Protein AF-T0I070-F1 (afdb_monomer_lite)

pLDDT: mean 85.3, std 14.78, range [35.22, 97.81]

Radius of gyration: 17.21 Å; chains: 1; bounding box: 50×35×43 Å

Sequence (108 aa):
MMSPALEILPPLADEPVPPFALPVLLDDDGRAWLPHGFRADMFTLTQVCEGIAIGWAPVPELGKVLLHFIGGNPFAPTDEALAAALSKRGLRRMIADLQSIERQWEGD

Structure (mmCIF, N/CA/C/O backbone):
data_AF-T0I070-F1
#
_entry.id   AF-T0I070-F1
#
loop_
_atom_site.group_PDB
_atom_site.id
_atom_site.type_symbol
_atom_site.label_atom_id
_atom_site.label_alt_id
_atom_site.label_comp_id
_atom_site.label_asym_id
_atom_site.label_entity_id
_atom_site.label_seq_id
_atom_site.pdbx_PDB_ins_code
_atom_site.Cartn_x
_atom_site.Cartn_y
_atom_site.Cartn_z
_atom_site.occupancy
_atom_site.B_iso_or_equiv
_atom_site.auth_seq_id
_atom_site.auth_comp_id
_atom_site.auth_asym_id
_atom_site.auth_atom_id
_atom_site.pdbx_PDB_model_num
ATOM 1 N N . MET A 1 1 ? -30.211 -9.916 24.151 1.00 41.16 1 MET A N 1
ATOM 2 C CA . MET A 1 1 ? -29.751 -10.611 22.930 1.00 41.16 1 MET A CA 1
ATOM 3 C C . MET A 1 1 ? -28.235 -10.685 22.989 1.00 41.16 1 MET A C 1
ATOM 5 O O . MET A 1 1 ? -27.609 -9.636 23.023 1.00 41.16 1 MET A O 1
ATOM 9 N N . MET A 1 2 ? -27.659 -11.883 23.117 1.00 35.22 2 MET A N 1
ATOM 10 C CA . MET A 1 2 ? -26.208 -12.083 23.038 1.00 35.22 2 MET A CA 1
ATOM 11 C C . MET A 1 2 ? -25.813 -12.038 21.561 1.00 35.22 2 MET A C 1
ATOM 13 O O . MET A 1 2 ? -26.321 -12.841 20.782 1.00 35.22 2 MET A O 1
ATOM 17 N N . SER A 1 3 ? -24.958 -11.091 21.167 1.00 43.00 3 SER A N 1
ATOM 18 C CA . SER A 1 3 ? -24.326 -11.135 19.846 1.00 43.00 3 SER A CA 1
ATOM 19 C C . SER A 1 3 ? -23.535 -12.439 19.728 1.00 43.00 3 SER A C 1
ATOM 21 O O . SER A 1 3 ? -22.837 -12.784 20.687 1.00 43.00 3 SER A O 1
ATOM 23 N N . PRO A 1 4 ? -23.624 -13.169 18.602 1.00 45.34 4 PRO A N 1
ATOM 24 C CA . PRO A 1 4 ? -22.766 -14.321 18.383 1.00 45.34 4 PRO A CA 1
ATOM 25 C C . PRO A 1 4 ? -21.323 -13.835 18.504 1.00 45.34 4 PRO A C 1
ATOM 27 O O . PRO A 1 4 ? -20.941 -12.847 17.871 1.00 45.34 4 PRO A O 1
ATOM 30 N N . ALA A 1 5 ? -20.557 -14.471 19.390 1.00 50.69 5 ALA A N 1
ATOM 31 C CA . ALA A 1 5 ? -19.131 -14.231 19.483 1.00 50.69 5 ALA A CA 1
ATOM 32 C C . ALA A 1 5 ? -18.566 -14.477 18.082 1.00 50.69 5 ALA A C 1
ATOM 34 O O . ALA A 1 5 ? -18.627 -15.600 17.589 1.00 50.69 5 ALA A O 1
ATOM 35 N N . LEU A 1 6 ? -18.117 -13.404 17.420 1.00 55.44 6 LEU A N 1
ATOM 36 C CA . LEU A 1 6 ? -17.342 -13.491 16.190 1.00 55.44 6 LEU A CA 1
ATOM 37 C C . LEU A 1 6 ? -16.239 -14.502 16.467 1.00 55.44 6 LEU A C 1
ATOM 39 O O . LEU A 1 6 ? -15.394 -14.253 17.324 1.00 55.44 6 LEU A O 1
ATOM 43 N N . GLU A 1 7 ? -16.313 -15.655 15.814 1.00 45.56 7 GLU A N 1
ATOM 44 C CA . GLU A 1 7 ? -15.319 -16.707 15.925 1.00 45.56 7 GLU A CA 1
ATOM 45 C C . GLU A 1 7 ? -13.992 -16.088 15.475 1.00 45.56 7 GLU A C 1
ATOM 47 O O . GLU A 1 7 ? -13.782 -15.786 14.298 1.00 45.56 7 GLU A O 1
ATOM 52 N N . ILE A 1 8 ? -13.153 -15.727 16.449 1.00 58.12 8 ILE A N 1
ATOM 53 C CA . ILE A 1 8 ? -11.897 -15.038 16.182 1.00 58.12 8 ILE A CA 1
ATOM 54 C C . ILE A 1 8 ? -10.984 -16.096 15.588 1.00 58.12 8 ILE A C 1
ATOM 56 O O . ILE A 1 8 ? -10.425 -16.912 16.320 1.00 58.12 8 ILE A O 1
ATOM 60 N N . LEU A 1 9 ? -10.855 -16.084 14.260 1.00 49.59 9 LEU A N 1
ATOM 61 C CA . LEU A 1 9 ? -9.880 -16.915 13.571 1.00 49.59 9 LEU A CA 1
ATOM 62 C C . LEU A 1 9 ? -8.507 -16.733 14.241 1.00 49.59 9 LEU A C 1
ATOM 64 O O . LEU A 1 9 ? -8.141 -15.598 14.599 1.00 49.59 9 LEU A O 1
ATOM 68 N N . PRO A 1 10 ? -7.757 -17.833 14.437 1.00 51.56 10 PRO A N 1
ATOM 69 C CA . PRO A 1 10 ? -6.444 -17.770 15.052 1.00 51.56 10 PRO A CA 1
ATOM 70 C C . PRO A 1 10 ? -5.558 -16.778 14.288 1.00 51.56 10 PRO A C 1
ATOM 72 O O . PRO A 1 10 ? -5.764 -16.540 13.092 1.00 51.56 10 PRO A O 1
ATOM 75 N N . PRO A 1 11 ? -4.598 -16.129 14.965 1.00 54.44 11 PRO A N 1
ATOM 76 C CA . PRO A 1 11 ? -3.669 -15.255 14.279 1.00 54.44 11 PRO A CA 1
ATOM 77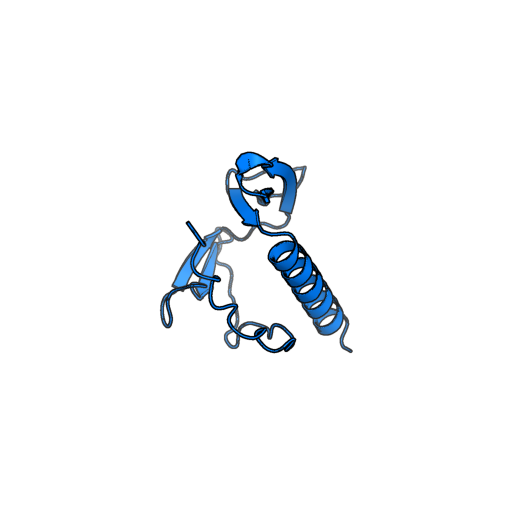 C C . PRO A 1 11 ? -2.948 -16.023 13.173 1.00 54.44 11 PRO A C 1
ATOM 79 O O . PRO A 1 11 ? -2.354 -17.065 13.432 1.00 54.44 11 PRO A O 1
ATOM 82 N N . LEU A 1 12 ? -3.027 -15.494 11.945 1.00 59.97 12 LEU A N 1
ATOM 83 C CA . LEU A 1 12 ? -2.090 -15.850 10.885 1.00 59.97 12 LEU A CA 1
ATOM 84 C C . LEU A 1 12 ? -0.687 -15.716 11.477 1.00 59.97 12 LEU A C 1
ATOM 86 O O . LEU A 1 12 ? -0.416 -14.720 12.158 1.00 59.97 12 LEU A O 1
ATOM 90 N N . ALA A 1 13 ? 0.147 -16.734 11.270 1.00 60.28 13 ALA A N 1
ATOM 91 C CA . ALA A 1 13 ? 1.505 -16.751 11.784 1.00 60.28 13 ALA A CA 1
ATOM 92 C C . ALA A 1 13 ? 2.217 -15.431 11.439 1.00 60.28 13 ALA A C 1
ATOM 94 O O . ALA A 1 13 ? 1.961 -14.803 10.402 1.00 60.28 13 ALA A O 1
ATOM 95 N N . ASP A 1 14 ? 3.066 -14.968 12.353 1.00 65.25 14 ASP A N 1
ATOM 96 C CA . ASP A 1 14 ? 3.858 -13.748 12.177 1.00 65.25 14 ASP A CA 1
ATOM 97 C C . ASP A 1 14 ? 5.090 -14.052 11.317 1.00 65.25 14 ASP A C 1
ATOM 99 O O . ASP A 1 14 ? 6.236 -13.862 11.710 1.00 65.25 14 ASP A O 1
ATOM 103 N N . GLU A 1 15 ? 4.831 -14.645 10.155 1.00 76.31 15 GLU A N 1
ATOM 104 C CA . GLU A 1 15 ? 5.849 -14.948 9.165 1.00 76.31 15 GLU A CA 1
ATOM 105 C C . GLU A 1 15 ? 6.233 -13.659 8.425 1.00 76.31 15 GLU A C 1
ATOM 107 O O . GLU A 1 15 ? 5.346 -12.847 8.123 1.00 76.31 15 GLU A O 1
ATOM 112 N N . PRO A 1 16 ? 7.533 -13.457 8.133 1.00 79.19 16 PRO A N 1
ATOM 113 C CA . PRO A 1 16 ? 7.992 -12.358 7.296 1.00 79.19 16 PRO A CA 1
ATOM 114 C C . PRO A 1 16 ? 7.220 -12.306 5.981 1.00 79.19 16 PRO A C 1
ATOM 116 O O . PRO A 1 16 ? 6.964 -13.342 5.367 1.00 79.19 16 PRO A O 1
ATOM 119 N N . VAL A 1 17 ? 6.886 -11.101 5.521 1.00 83.75 17 VAL A N 1
ATOM 120 C CA . VAL A 1 17 ? 6.339 -10.915 4.173 1.00 83.75 17 VAL A CA 1
ATOM 121 C C . VAL A 1 17 ? 7.476 -11.128 3.167 1.00 83.75 17 VAL A C 1
ATOM 123 O O . VAL A 1 17 ? 8.411 -10.321 3.172 1.00 83.75 17 VAL A O 1
ATOM 126 N N . PRO A 1 18 ? 7.439 -12.183 2.327 1.00 87.06 18 PRO A N 1
ATOM 127 C CA . PRO A 1 18 ? 8.495 -12.427 1.354 1.00 87.06 18 PRO A CA 1
ATOM 128 C C . PRO A 1 18 ? 8.393 -11.439 0.179 1.00 87.06 18 PRO A C 1
ATOM 130 O O . PRO A 1 18 ? 7.291 -10.985 -0.152 1.00 87.06 18 PRO A O 1
ATOM 133 N N . PRO A 1 19 ? 9.507 -11.142 -0.515 1.00 89.88 19 PRO A N 1
ATOM 134 C CA . PRO A 1 19 ? 9.469 -10.461 -1.802 1.00 89.88 19 PRO A CA 1
ATOM 135 C C . PRO A 1 19 ? 8.621 -11.237 -2.818 1.00 89.88 19 PRO A C 1
ATOM 137 O O . PRO A 1 19 ? 8.433 -12.452 -2.701 1.00 89.88 19 PRO A O 1
ATOM 140 N N . PHE A 1 20 ? 8.146 -10.559 -3.866 1.00 89.25 20 PHE A N 1
ATOM 141 C CA . PHE A 1 20 ? 7.536 -11.267 -4.990 1.00 89.25 20 PHE A CA 1
ATOM 142 C C . PHE A 1 20 ? 8.544 -12.245 -5.605 1.00 89.25 20 PHE A C 1
ATOM 144 O O . PHE A 1 20 ? 9.695 -11.896 -5.854 1.00 89.25 20 PHE A O 1
ATOM 151 N N . ALA A 1 21 ? 8.096 -13.472 -5.877 1.00 88.12 21 ALA A N 1
ATOM 152 C CA . ALA A 1 21 ? 8.952 -14.518 -6.441 1.00 88.12 21 ALA A CA 1
ATOM 153 C C . ALA A 1 21 ? 9.393 -14.234 -7.889 1.00 88.12 21 ALA A C 1
ATOM 155 O O . ALA A 1 21 ? 10.322 -14.862 -8.393 1.00 88.12 21 ALA A O 1
ATOM 156 N N . LEU A 1 22 ? 8.705 -13.315 -8.569 1.00 88.12 22 LEU A N 1
ATOM 157 C CA . LEU A 1 22 ? 8.982 -12.918 -9.942 1.00 88.12 22 LEU A CA 1
ATOM 158 C C . LEU A 1 22 ? 9.588 -11.511 -9.964 1.00 88.12 22 LEU A C 1
ATOM 160 O O . LEU A 1 22 ? 9.136 -10.651 -9.202 1.00 88.12 22 LEU A O 1
ATOM 164 N N . PRO A 1 23 ? 10.564 -11.248 -10.851 1.00 88.88 23 PRO A N 1
ATOM 165 C CA . PRO A 1 23 ? 11.092 -9.905 -11.029 1.00 88.88 23 PRO A CA 1
ATOM 166 C C . PRO A 1 23 ? 9.993 -8.966 -11.537 1.00 88.88 23 PRO A C 1
ATOM 168 O O . PRO A 1 23 ? 9.240 -9.304 -12.451 1.00 88.88 23 PRO A O 1
ATOM 171 N N . VAL A 1 24 ? 9.932 -7.770 -10.955 1.00 91.94 24 VAL A N 1
ATOM 172 C CA . VAL A 1 24 ? 9.051 -6.687 -11.397 1.00 91.94 24 VAL A CA 1
ATOM 173 C C . VAL A 1 24 ? 9.845 -5.787 -12.339 1.00 91.94 24 VAL A C 1
ATOM 175 O O . VAL A 1 24 ? 10.896 -5.272 -11.962 1.00 91.94 24 VAL A O 1
ATOM 178 N N . LEU A 1 25 ? 9.353 -5.612 -13.566 1.00 93.81 25 LEU A N 1
ATOM 179 C CA . LEU A 1 25 ? 9.951 -4.738 -14.575 1.00 93.81 25 LEU A CA 1
ATOM 180 C C . LEU A 1 25 ? 9.031 -3.545 -14.821 1.00 93.81 25 LEU A C 1
ATOM 182 O O . LEU A 1 25 ? 7.820 -3.727 -14.963 1.00 93.81 25 LEU A O 1
ATOM 186 N N . LEU A 1 26 ? 9.620 -2.351 -14.869 1.00 95.81 26 LEU A N 1
ATOM 187 C CA . LEU A 1 26 ? 8.925 -1.125 -15.243 1.00 95.81 26 LEU A CA 1
ATOM 188 C C . LEU A 1 26 ? 9.014 -0.942 -16.762 1.00 95.81 26 LEU A C 1
ATOM 190 O O . LEU A 1 26 ? 10.062 -1.215 -17.352 1.00 95.81 26 LEU A O 1
ATOM 194 N N . ASP A 1 27 ? 7.926 -0.493 -17.379 1.00 95.06 27 ASP A N 1
ATOM 195 C CA . ASP A 1 27 ? 7.927 -0.009 -18.759 1.00 95.06 27 ASP A CA 1
ATOM 196 C C . ASP A 1 27 ? 8.384 1.459 -18.853 1.00 95.06 27 ASP A C 1
ATOM 198 O O . ASP A 1 27 ? 8.707 2.102 -17.849 1.00 95.06 27 ASP A O 1
ATOM 202 N N . ASP A 1 28 ? 8.410 1.990 -20.077 1.00 94.31 28 ASP A N 1
ATOM 203 C CA . ASP A 1 28 ? 8.834 3.367 -20.358 1.00 94.31 28 ASP A CA 1
ATOM 204 C C . ASP A 1 28 ? 7.892 4.427 -19.743 1.00 94.31 28 ASP A C 1
ATOM 206 O O . ASP A 1 28 ? 8.305 5.570 -19.545 1.00 94.31 28 ASP A O 1
ATOM 210 N N . ASP A 1 29 ? 6.654 4.050 -19.396 1.00 89.06 29 ASP A N 1
ATOM 211 C CA . ASP A 1 29 ? 5.666 4.903 -18.722 1.00 89.06 29 ASP A CA 1
ATOM 212 C C . ASP A 1 29 ? 5.730 4.767 -17.181 1.00 89.06 29 ASP A C 1
ATOM 214 O O . ASP A 1 29 ? 4.943 5.380 -16.449 1.00 89.06 29 ASP A O 1
ATOM 218 N N . GLY A 1 30 ? 6.656 3.958 -16.653 1.00 90.31 30 GLY A N 1
ATOM 219 C CA . GLY A 1 30 ? 6.803 3.706 -15.221 1.00 90.31 30 GLY A CA 1
ATOM 220 C C . GLY A 1 30 ? 5.711 2.806 -14.634 1.00 90.31 30 GLY A C 1
ATOM 221 O O . GLY A 1 30 ? 5.409 2.896 -13.442 1.00 90.31 30 GLY A O 1
ATOM 222 N N . ARG A 1 31 ? 5.090 1.945 -15.441 1.00 94.38 31 ARG A N 1
ATOM 223 C CA . ARG A 1 31 ? 4.095 0.959 -14.996 1.00 94.38 31 ARG A CA 1
ATOM 224 C C . ARG A 1 31 ? 4.706 -0.428 -14.898 1.00 94.38 31 ARG A C 1
ATOM 226 O O . ARG A 1 31 ? 5.668 -0.746 -15.587 1.00 94.38 31 ARG A O 1
ATOM 233 N N . ALA A 1 32 ? 4.118 -1.278 -14.063 1.00 96.12 32 ALA A N 1
ATOM 234 C CA . ALA A 1 32 ? 4.529 -2.670 -13.929 1.00 96.12 32 ALA A CA 1
ATOM 235 C C . ALA A 1 32 ? 3.328 -3.607 -13.757 1.00 96.12 32 ALA A C 1
ATOM 237 O O . ALA A 1 32 ? 2.300 -3.229 -13.190 1.00 96.12 32 ALA A O 1
ATOM 238 N N . TRP A 1 33 ? 3.471 -4.853 -14.213 1.00 96.12 33 TRP A N 1
ATOM 239 C CA . TRP A 1 33 ? 2.525 -5.925 -13.902 1.00 96.12 33 TRP A CA 1
ATOM 240 C C . TRP A 1 33 ? 2.808 -6.479 -12.504 1.00 96.12 33 TRP A C 1
ATOM 242 O O . TRP A 1 33 ? 3.834 -7.120 -12.282 1.00 96.12 33 TRP A O 1
ATOM 252 N N . LEU A 1 34 ? 1.890 -6.248 -11.566 1.00 94.62 34 LEU A N 1
ATOM 253 C CA . LEU A 1 34 ? 2.007 -6.677 -10.170 1.00 94.62 34 LEU A CA 1
ATOM 254 C C . LEU A 1 34 ? 0.984 -7.776 -9.838 1.00 94.62 34 LEU A C 1
ATOM 256 O O . LEU A 1 34 ? -0.151 -7.689 -10.314 1.00 94.62 34 LEU A O 1
ATOM 260 N N . PRO A 1 35 ? 1.332 -8.792 -9.021 1.00 92.81 35 PRO A N 1
ATOM 261 C CA . PRO A 1 35 ? 0.371 -9.794 -8.561 1.00 92.81 35 PRO A CA 1
ATOM 262 C C . PRO A 1 35 ? -0.811 -9.165 -7.809 1.00 92.81 35 PRO A C 1
ATOM 264 O O . PRO A 1 35 ? -0.636 -8.303 -6.947 1.00 92.81 35 PRO A O 1
ATOM 267 N N . HIS A 1 36 ? -2.029 -9.625 -8.090 1.00 90.88 36 HIS A N 1
ATOM 268 C CA . HIS A 1 36 ? -3.237 -9.119 -7.449 1.00 90.88 36 HIS A CA 1
ATOM 269 C C . HIS A 1 36 ? -3.388 -9.686 -6.027 1.00 90.88 36 HIS A C 1
ATOM 271 O O . HIS A 1 36 ? -3.644 -10.875 -5.841 1.00 90.88 36 HIS A O 1
ATOM 277 N N . GLY A 1 37 ? -3.351 -8.821 -5.008 1.00 84.94 37 GLY A N 1
ATOM 278 C CA . GLY A 1 37 ? -3.323 -9.225 -3.589 1.00 84.94 37 GLY A CA 1
ATOM 279 C C . GLY A 1 37 ? -4.51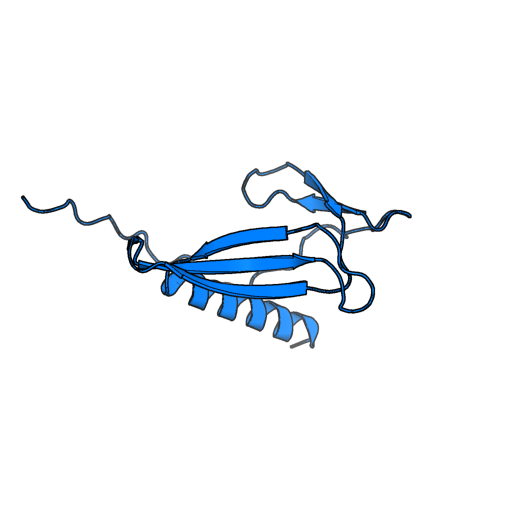4 -10.054 -3.072 1.00 84.94 37 GLY A C 1
ATOM 280 O O . GLY A 1 37 ? -4.410 -10.669 -2.017 1.00 84.94 37 GLY A O 1
ATOM 281 N N . PHE A 1 38 ? -5.638 -10.106 -3.799 1.00 85.50 38 PHE A N 1
ATOM 282 C CA . PHE A 1 38 ? -6.821 -10.913 -3.429 1.00 85.50 38 PHE A CA 1
ATOM 283 C C . PHE A 1 38 ? -7.210 -12.004 -4.432 1.00 85.50 38 PHE A C 1
ATOM 285 O O . PHE A 1 38 ? -8.161 -12.743 -4.188 1.00 85.50 38 PHE A O 1
ATOM 292 N N . ARG A 1 39 ? -6.559 -12.070 -5.595 1.00 88.56 39 ARG A N 1
ATOM 293 C CA . ARG A 1 39 ? -6.956 -12.981 -6.674 1.00 88.56 39 ARG A CA 1
ATOM 294 C C . ARG A 1 39 ? -5.708 -13.685 -7.163 1.00 88.56 39 ARG A C 1
ATOM 296 O O . ARG A 1 39 ? -4.889 -13.072 -7.840 1.00 88.56 39 ARG A O 1
ATOM 303 N N . ALA A 1 40 ? -5.579 -14.950 -6.776 1.00 88.75 40 ALA A N 1
ATOM 304 C CA . ALA A 1 40 ? -4.491 -15.796 -7.236 1.00 88.75 40 ALA A CA 1
ATOM 305 C C . ALA A 1 40 ? -4.437 -15.800 -8.771 1.00 88.75 40 ALA A C 1
ATOM 307 O O . ALA A 1 40 ? -5.471 -15.687 -9.434 1.00 88.75 40 ALA A O 1
ATOM 308 N N . ASP A 1 41 ? -3.221 -15.883 -9.306 1.00 88.88 41 ASP A N 1
ATOM 309 C CA . ASP A 1 41 ? -2.924 -15.951 -10.742 1.00 88.88 41 ASP A CA 1
ATOM 310 C C . ASP A 1 41 ? -3.366 -14.732 -11.574 1.00 88.88 41 ASP A C 1
ATOM 312 O O . ASP A 1 41 ? -3.275 -14.745 -12.801 1.00 88.88 41 ASP A O 1
ATOM 316 N N . MET A 1 42 ? -3.812 -13.651 -10.928 1.00 94.00 42 MET A N 1
ATOM 317 C CA . MET A 1 42 ? -4.122 -12.391 -11.595 1.00 94.00 42 MET A CA 1
ATOM 318 C C . MET A 1 42 ? -3.016 -11.364 -11.383 1.00 94.00 42 MET A C 1
ATOM 320 O O . MET A 1 42 ? -2.426 -11.279 -10.308 1.00 94.00 42 MET A O 1
ATOM 324 N N . PHE A 1 43 ? -2.803 -10.535 -12.403 1.00 94.44 43 PHE A N 1
ATOM 325 C CA . PHE A 1 43 ? -1.906 -9.386 -12.356 1.00 94.44 43 PHE A CA 1
ATOM 326 C C . PHE A 1 43 ? -2.663 -8.111 -12.720 1.00 94.44 43 PHE A C 1
ATOM 328 O O . PHE A 1 43 ? -3.627 -8.144 -13.490 1.00 94.44 43 PHE A O 1
ATOM 335 N N . THR A 1 44 ? -2.211 -6.984 -12.186 1.00 94.75 44 THR A N 1
ATOM 336 C CA . THR A 1 44 ? -2.686 -5.647 -12.550 1.00 94.75 44 THR A CA 1
ATOM 337 C C . THR A 1 44 ? -1.537 -4.845 -13.130 1.00 94.75 44 THR A C 1
ATOM 339 O O . THR A 1 44 ? -0.441 -4.858 -12.573 1.00 94.75 44 THR A O 1
ATOM 342 N N . LEU A 1 45 ? -1.784 -4.144 -14.237 1.00 95.06 45 LEU A N 1
ATOM 343 C CA . LEU A 1 45 ? -0.863 -3.126 -14.725 1.00 95.06 45 LEU A CA 1
ATOM 344 C C . LEU A 1 45 ? -1.060 -1.878 -13.864 1.00 95.06 45 LEU A C 1
ATOM 346 O O . LEU A 1 45 ? -2.112 -1.243 -13.935 1.00 95.06 45 LEU A O 1
ATOM 350 N N . THR A 1 46 ? -0.071 -1.568 -13.035 1.00 92.44 46 THR A N 1
ATOM 351 C CA . THR A 1 46 ? -0.156 -0.526 -12.008 1.00 92.44 46 THR A CA 1
ATOM 352 C C . THR A 1 46 ? 0.932 0.515 -12.235 1.00 92.44 46 THR A C 1
ATOM 354 O O . THR A 1 46 ? 2.077 0.160 -12.516 1.00 92.44 46 THR A O 1
ATOM 357 N N . GLN A 1 47 ? 0.590 1.797 -12.091 1.00 91.19 47 GLN A N 1
ATOM 358 C CA . GLN A 1 47 ? 1.573 2.878 -12.080 1.00 91.19 47 GLN A CA 1
ATOM 359 C C . GLN A 1 47 ? 2.476 2.747 -10.849 1.00 91.19 47 GLN A C 1
ATOM 361 O O . GLN A 1 47 ? 1.992 2.727 -9.716 1.00 91.19 47 GLN A O 1
ATOM 366 N N . VAL A 1 48 ? 3.790 2.675 -11.059 1.00 91.38 48 VAL A N 1
ATOM 367 C CA . VAL A 1 48 ? 4.764 2.674 -9.966 1.00 91.38 48 VAL A CA 1
ATOM 368 C C . VAL A 1 48 ? 5.131 4.119 -9.656 1.00 91.38 48 VAL A C 1
ATOM 370 O O . VAL A 1 48 ? 5.560 4.874 -10.527 1.00 91.38 48 VAL A O 1
ATOM 373 N N . CYS A 1 49 ? 4.927 4.515 -8.403 1.00 90.94 49 CYS A N 1
ATOM 374 C CA . CYS A 1 49 ? 5.264 5.847 -7.921 1.00 90.94 49 CYS A CA 1
ATOM 375 C C . CYS A 1 49 ? 6.615 5.823 -7.197 1.00 90.94 49 CYS A C 1
ATOM 377 O O . CYS A 1 49 ? 6.894 4.893 -6.446 1.00 90.94 49 CYS A O 1
ATOM 379 N N . GLU A 1 50 ? 7.429 6.866 -7.376 1.00 87.75 50 GLU A N 1
ATOM 380 C CA . GLU A 1 50 ? 8.731 7.010 -6.697 1.00 87.75 50 GLU A CA 1
ATOM 381 C C . GLU A 1 50 ? 8.587 7.257 -5.184 1.00 87.75 50 GLU A C 1
ATOM 383 O O . GLU A 1 50 ? 9.479 6.946 -4.400 1.00 87.75 50 GLU A O 1
ATOM 388 N N . GLY A 1 51 ? 7.450 7.816 -4.767 1.00 90.31 51 GLY A N 1
ATOM 389 C CA . GLY A 1 51 ? 7.166 8.152 -3.380 1.00 90.31 51 GLY A CA 1
ATOM 390 C C . GLY A 1 51 ? 5.719 7.880 -2.992 1.00 90.31 51 GLY A C 1
ATOM 391 O O . GLY A 1 51 ? 4.869 7.552 -3.829 1.00 90.31 51 GLY A O 1
ATOM 392 N N . ILE A 1 52 ? 5.465 8.023 -1.692 1.00 92.38 52 ILE A N 1
ATOM 393 C CA . ILE A 1 52 ? 4.146 7.878 -1.089 1.00 92.38 52 ILE A CA 1
ATOM 394 C C . ILE A 1 52 ? 3.972 8.894 0.043 1.00 92.38 52 ILE A C 1
ATOM 396 O O . ILE A 1 52 ? 4.825 9.024 0.923 1.00 92.38 52 ILE A O 1
ATOM 400 N N . ALA A 1 53 ? 2.854 9.611 0.033 1.00 92.19 53 ALA A N 1
ATOM 401 C CA . ALA A 1 53 ? 2.385 10.409 1.158 1.00 92.19 53 ALA A CA 1
ATOM 402 C C . ALA A 1 53 ? 1.266 9.663 1.898 1.00 92.19 53 ALA A C 1
ATOM 404 O O . ALA A 1 53 ? 0.517 8.888 1.300 1.00 92.19 53 ALA A O 1
ATOM 405 N N . ILE A 1 54 ? 1.146 9.902 3.208 1.00 94.62 54 ILE A N 1
ATOM 406 C CA . ILE A 1 54 ? 0.148 9.246 4.061 1.00 94.62 54 ILE A CA 1
ATOM 407 C C . ILE A 1 54 ? -0.683 10.301 4.793 1.00 94.62 54 ILE A C 1
ATOM 409 O O . ILE A 1 54 ? -0.158 11.103 5.564 1.00 94.62 54 ILE A O 1
ATOM 413 N N . GLY A 1 55 ? -1.996 10.258 4.587 1.00 94.75 55 GLY A N 1
ATOM 414 C CA . GLY A 1 55 ? -2.999 10.902 5.428 1.00 94.75 55 GLY A CA 1
ATOM 415 C C . GLY A 1 55 ? -3.705 9.880 6.318 1.00 94.75 55 GLY A C 1
ATOM 416 O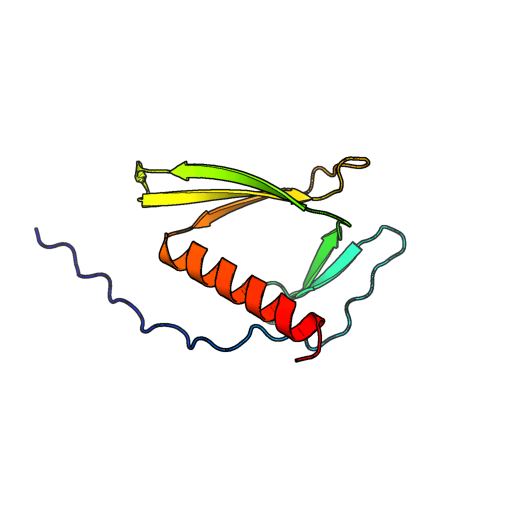 O . GLY A 1 55 ? -3.776 8.694 5.989 1.00 94.75 55 GLY A O 1
ATOM 417 N N . TRP A 1 56 ? -4.254 10.321 7.450 1.00 97.62 56 TRP A N 1
ATOM 418 C CA . TRP A 1 56 ? -5.043 9.446 8.316 1.00 97.62 56 TRP A CA 1
ATOM 419 C C . TRP A 1 56 ? -6.154 10.194 9.052 1.00 97.62 56 TRP A C 1
ATOM 421 O O . TRP A 1 56 ? -6.054 11.395 9.300 1.00 97.62 56 TRP A O 1
ATOM 431 N N . ALA A 1 57 ? -7.206 9.465 9.425 1.00 97.81 57 ALA A N 1
ATOM 432 C CA . ALA A 1 57 ? -8.278 9.963 10.282 1.00 97.81 57 ALA A CA 1
ATOM 433 C C . ALA A 1 57 ? -8.855 8.837 11.161 1.00 97.81 57 ALA A C 1
ATOM 435 O O . ALA A 1 57 ? -8.946 7.689 10.712 1.00 97.81 57 ALA A O 1
ATOM 436 N N . PRO A 1 58 ? -9.266 9.115 12.411 1.00 97.00 58 PRO A N 1
ATOM 437 C CA . PRO A 1 58 ? -10.040 8.153 13.188 1.00 97.00 58 PRO A CA 1
ATOM 438 C C . PRO A 1 58 ? -11.436 7.968 12.573 1.00 97.00 58 PRO A C 1
ATOM 440 O O . PRO A 1 58 ? -12.034 8.930 12.100 1.00 97.00 58 PRO A O 1
ATOM 443 N N . VAL A 1 59 ? -11.978 6.748 12.641 1.00 96.81 59 VAL A N 1
ATOM 444 C CA . VAL A 1 59 ? -13.359 6.418 12.239 1.00 96.81 59 VAL A CA 1
ATOM 445 C C . VAL A 1 59 ? -14.064 5.744 13.427 1.00 96.81 59 VAL A C 1
ATOM 447 O O . VAL A 1 59 ? -14.133 4.506 13.491 1.00 96.81 59 VAL A O 1
ATOM 450 N N . PRO A 1 60 ? -14.485 6.524 14.446 1.00 93.56 60 PRO A N 1
ATOM 451 C CA . PRO A 1 60 ? -14.977 5.995 15.719 1.00 93.56 60 PRO A CA 1
ATOM 452 C C . PRO A 1 60 ? -16.190 5.075 15.580 1.00 93.56 60 PRO A C 1
ATOM 454 O O . PRO A 1 60 ? -16.259 4.053 16.257 1.00 93.56 60 PRO A O 1
ATOM 457 N N . GLU A 1 61 ? -17.105 5.394 14.670 1.00 92.75 61 GLU A N 1
ATOM 458 C CA . GLU A 1 61 ? -18.328 4.643 14.387 1.00 92.75 61 GLU A CA 1
ATOM 459 C C . GLU A 1 61 ? -18.059 3.219 13.881 1.00 92.75 61 GLU A C 1
ATOM 461 O O . GLU A 1 61 ? -18.899 2.337 14.045 1.00 92.75 61 GLU A O 1
ATOM 466 N N . LEU A 1 62 ? -16.866 2.969 13.328 1.00 91.31 62 LEU A N 1
ATOM 467 C CA . LEU A 1 62 ? -16.415 1.638 12.914 1.00 91.31 62 LEU A CA 1
ATOM 468 C C . LEU A 1 62 ? -15.374 1.033 13.864 1.00 91.31 62 LEU A C 1
ATOM 470 O O . LEU A 1 62 ? -14.965 -0.112 13.667 1.00 91.31 62 LEU A O 1
ATOM 474 N N . GLY A 1 63 ? -14.897 1.788 14.858 1.00 92.31 63 GLY A N 1
ATOM 475 C CA . GLY A 1 63 ? -13.755 1.397 15.686 1.00 92.31 63 GLY A CA 1
ATOM 476 C C . GLY A 1 63 ? -12.465 1.201 14.875 1.00 92.31 63 GLY A C 1
ATOM 477 O O . GLY A 1 63 ? -11.660 0.321 15.197 1.00 92.31 63 GLY A O 1
ATOM 478 N N . LYS A 1 64 ? -12.281 1.983 13.803 1.00 96.62 64 LYS A N 1
ATOM 479 C CA . LYS A 1 64 ? -11.179 1.847 12.834 1.00 96.62 64 LYS A CA 1
ATOM 480 C C . LYS A 1 64 ? -10.378 3.143 12.684 1.00 96.62 64 LYS A C 1
ATOM 482 O O . LYS A 1 64 ? -10.771 4.199 13.172 1.00 96.62 64 LYS A O 1
ATOM 487 N N . VAL A 1 65 ? -9.247 3.044 11.996 1.00 97.06 65 VAL A N 1
ATOM 488 C CA . VAL A 1 65 ? -8.503 4.179 11.440 1.00 97.06 65 VAL A CA 1
ATOM 489 C C . VAL A 1 65 ? -8.603 4.126 9.920 1.00 97.06 65 VAL A C 1
ATOM 491 O O . VAL A 1 65 ? -8.454 3.053 9.339 1.00 97.06 65 VAL A O 1
ATOM 494 N N . LEU A 1 66 ? -8.876 5.257 9.282 1.00 97.38 66 LEU A N 1
ATOM 495 C CA . LEU A 1 66 ? -8.731 5.422 7.843 1.00 97.38 66 LEU A CA 1
ATOM 496 C C . LEU A 1 66 ? -7.288 5.826 7.553 1.00 97.38 66 LEU A C 1
ATOM 498 O O . LEU A 1 66 ? -6.807 6.806 8.119 1.00 97.38 66 LEU A O 1
ATOM 502 N N . LEU A 1 67 ? -6.623 5.092 6.672 1.00 97.38 67 LEU A N 1
ATOM 503 C CA . LEU A 1 67 ? -5.367 5.487 6.048 1.00 97.38 67 LEU A CA 1
ATOM 504 C C . LEU A 1 67 ? -5.640 5.877 4.602 1.00 97.38 67 LEU A C 1
ATOM 506 O O . LEU A 1 67 ? -6.419 5.203 3.933 1.00 97.38 67 LEU A O 1
ATOM 510 N N . HIS A 1 68 ? -5.002 6.941 4.136 1.00 95.94 68 HIS A N 1
ATOM 511 C CA . HIS A 1 68 ? -5.056 7.412 2.761 1.00 95.94 68 HIS A CA 1
ATOM 512 C C . HIS A 1 68 ? -3.628 7.516 2.230 1.00 95.94 68 HIS A C 1
ATOM 514 O O . HIS A 1 68 ? -2.843 8.326 2.716 1.00 95.94 68 HIS A O 1
ATOM 520 N N . PHE A 1 69 ? -3.299 6.666 1.271 1.00 93.81 69 PHE A N 1
ATOM 521 C CA . PHE A 1 69 ? -2.018 6.613 0.592 1.00 93.81 69 PHE A CA 1
ATOM 522 C C . PHE A 1 69 ? -2.134 7.349 -0.732 1.00 93.81 69 PHE A C 1
ATOM 524 O O . PHE A 1 69 ? -3.061 7.073 -1.488 1.00 93.81 69 PHE A O 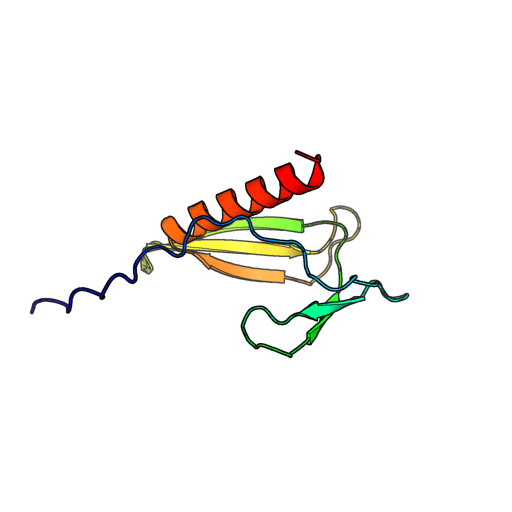1
ATOM 531 N N . ILE A 1 70 ? -1.210 8.265 -0.997 1.00 92.62 70 ILE A N 1
ATOM 532 C CA . ILE A 1 70 ? -1.180 9.064 -2.223 1.00 92.62 70 ILE A CA 1
ATOM 533 C C . ILE A 1 70 ? 0.184 8.854 -2.866 1.00 92.62 70 ILE A C 1
ATOM 535 O O . ILE A 1 70 ? 1.211 9.090 -2.228 1.00 92.62 70 ILE A O 1
ATOM 539 N N . GLY A 1 71 ? 0.180 8.371 -4.099 1.00 91.25 71 GLY A N 1
ATOM 540 C CA . GLY A 1 71 ? 1.365 8.145 -4.899 1.00 91.25 71 GLY A CA 1
ATOM 541 C C . GLY A 1 71 ? 2.003 9.445 -5.382 1.00 91.25 71 GLY A C 1
ATOM 542 O O . GLY A 1 71 ? 1.373 10.495 -5.510 1.00 91.25 71 GLY A O 1
ATOM 543 N N . GLY A 1 72 ? 3.298 9.358 -5.649 1.00 86.94 72 GLY A N 1
ATOM 544 C CA . GLY A 1 72 ? 4.103 10.451 -6.174 1.00 86.94 72 GLY A CA 1
ATOM 545 C C . GLY A 1 72 ? 5.030 11.037 -5.118 1.00 86.94 72 GLY A C 1
ATOM 546 O O . GLY A 1 72 ? 5.054 10.625 -3.958 1.00 86.94 72 GLY A O 1
ATOM 547 N N . ASN A 1 73 ? 5.842 11.996 -5.541 1.00 83.62 73 ASN A N 1
ATOM 548 C CA . ASN A 1 73 ? 6.767 12.700 -4.660 1.00 83.62 73 ASN A CA 1
ATOM 549 C C . ASN A 1 73 ? 6.338 14.179 -4.531 1.00 83.62 73 ASN A C 1
ATOM 551 O O . ASN A 1 73 ? 5.511 14.649 -5.316 1.00 83.62 73 ASN A O 1
ATOM 555 N N . PRO A 1 74 ? 6.879 14.950 -3.568 1.00 79.62 74 PRO A N 1
ATOM 556 C CA . PRO A 1 74 ? 6.492 16.353 -3.378 1.00 79.62 74 PRO A CA 1
ATOM 557 C C . PRO A 1 74 ? 6.709 17.272 -4.595 1.00 79.62 74 PRO A C 1
ATOM 559 O O . PRO A 1 74 ? 6.144 18.362 -4.636 1.00 79.62 74 PRO A O 1
ATOM 562 N N . PHE A 1 75 ? 7.526 16.858 -5.566 1.00 75.75 75 PHE A N 1
ATOM 563 C CA . PHE A 1 75 ? 7.851 17.610 -6.780 1.00 75.75 75 PHE A CA 1
ATOM 564 C C . PHE A 1 75 ? 7.048 17.152 -8.011 1.00 75.75 75 PHE A C 1
ATOM 566 O O . PHE A 1 75 ? 6.982 17.882 -8.997 1.00 75.75 75 PHE A O 1
ATOM 573 N N . ALA A 1 76 ? 6.427 15.972 -7.948 1.00 75.31 76 ALA A N 1
ATOM 574 C CA . ALA A 1 76 ? 5.600 15.371 -8.989 1.00 75.31 76 ALA A CA 1
ATOM 575 C C . ALA A 1 76 ? 4.531 14.458 -8.341 1.00 75.31 76 ALA A C 1
ATOM 577 O O . ALA A 1 76 ? 4.685 13.231 -8.334 1.00 75.31 76 ALA A O 1
ATOM 578 N N . PRO A 1 77 ? 3.479 15.034 -7.726 1.00 77.31 77 PRO A N 1
ATOM 579 C CA . PRO A 1 77 ? 2.386 14.248 -7.163 1.00 77.31 77 PRO A CA 1
ATOM 580 C C . PRO A 1 77 ? 1.618 13.531 -8.278 1.00 77.31 77 PRO A C 1
ATOM 582 O O . PRO A 1 77 ? 1.473 14.071 -9.377 1.00 77.31 77 PRO A O 1
ATOM 585 N N . THR A 1 78 ? 1.112 12.332 -7.994 1.00 81.44 78 THR A N 1
ATOM 586 C CA . THR A 1 78 ? 0.208 11.610 -8.896 1.00 81.44 78 THR A CA 1
ATOM 587 C C . THR A 1 78 ? -1.184 11.528 -8.274 1.00 81.44 78 THR A C 1
ATOM 589 O O . THR A 1 78 ? -1.349 11.651 -7.061 1.00 81.44 78 THR A O 1
ATOM 592 N N . ASP A 1 79 ? -2.200 11.309 -9.107 1.00 79.62 79 ASP A N 1
ATOM 593 C CA . ASP A 1 79 ? -3.577 11.097 -8.638 1.00 79.62 79 ASP A CA 1
ATOM 594 C C . ASP A 1 79 ? -3.828 9.637 -8.200 1.00 79.62 79 ASP A C 1
ATOM 596 O O . ASP A 1 79 ? -4.960 9.247 -7.909 1.00 79.62 79 ASP A O 1
ATOM 600 N N . GLU A 1 80 ? -2.775 8.814 -8.138 1.00 85.81 80 GLU A N 1
ATOM 601 C CA . GLU A 1 80 ? -2.854 7.418 -7.713 1.00 85.81 80 GLU A CA 1
ATOM 602 C C . GLU A 1 80 ? -3.018 7.353 -6.199 1.00 85.81 80 GLU A C 1
ATOM 604 O O . GLU A 1 80 ? -2.061 7.530 -5.446 1.00 85.81 80 GLU A O 1
ATOM 609 N N . ALA A 1 81 ? -4.237 7.102 -5.731 1.00 89.56 81 ALA A N 1
ATOM 610 C CA . ALA A 1 81 ? -4.524 7.078 -4.308 1.00 89.56 81 ALA A CA 1
ATOM 611 C C . ALA A 1 81 ? -5.350 5.862 -3.887 1.00 89.56 81 ALA A C 1
ATOM 613 O O . ALA A 1 81 ? -6.239 5.391 -4.596 1.00 89.56 81 ALA A O 1
ATOM 614 N N . LEU A 1 82 ? -5.074 5.374 -2.678 1.00 92.81 82 LEU A N 1
ATOM 615 C CA . LEU A 1 82 ? -5.798 4.278 -2.046 1.00 92.81 82 LEU A CA 1
ATOM 616 C C . LEU A 1 82 ? -6.161 4.659 -0.616 1.00 92.81 82 LEU A C 1
ATOM 618 O O . LEU A 1 82 ? -5.310 5.084 0.161 1.00 92.81 82 LEU A O 1
ATOM 622 N N . ALA A 1 83 ? -7.414 4.426 -0.232 1.00 95.19 83 ALA A N 1
ATOM 623 C CA . ALA A 1 83 ? -7.850 4.568 1.149 1.00 95.19 83 ALA A CA 1
ATOM 624 C C . ALA A 1 83 ? -8.259 3.214 1.748 1.00 95.19 83 ALA A C 1
ATOM 626 O O . ALA A 1 83 ? -8.980 2.439 1.121 1.00 95.19 83 ALA A O 1
ATOM 627 N N . ALA A 1 84 ? -7.824 2.936 2.978 1.00 95.19 84 ALA A N 1
ATOM 628 C CA . ALA A 1 84 ? -8.106 1.690 3.685 1.00 95.19 84 ALA A CA 1
ATOM 629 C C . ALA A 1 84 ? -8.511 1.943 5.141 1.00 95.19 84 ALA A C 1
ATOM 631 O O . ALA A 1 84 ? -7.838 2.664 5.875 1.00 95.19 84 ALA A O 1
ATOM 632 N N . ALA A 1 85 ? -9.598 1.306 5.584 1.00 96.12 85 ALA A N 1
ATOM 633 C CA . ALA A 1 85 ? -10.042 1.351 6.975 1.00 96.12 85 ALA A CA 1
ATOM 634 C C . ALA A 1 85 ? -9.534 0.126 7.751 1.00 96.12 85 ALA A C 1
ATOM 636 O O . ALA A 1 85 ? -10.003 -0.997 7.542 1.00 96.12 85 ALA A O 1
ATOM 637 N N . LEU A 1 86 ? -8.614 0.341 8.691 1.00 93.94 86 LEU A N 1
ATOM 638 C CA . LEU A 1 86 ? -7.951 -0.708 9.462 1.00 93.94 86 LEU A CA 1
ATOM 639 C C . LEU A 1 86 ? -8.442 -0.756 10.910 1.00 93.94 86 LEU A C 1
ATOM 641 O O . LEU A 1 86 ? -8.677 0.265 11.554 1.00 93.94 86 LEU A O 1
ATOM 645 N N . SER A 1 87 ? -8.546 -1.964 11.461 1.00 94.81 87 SER A N 1
ATOM 646 C CA . SER A 1 87 ? -8.652 -2.138 12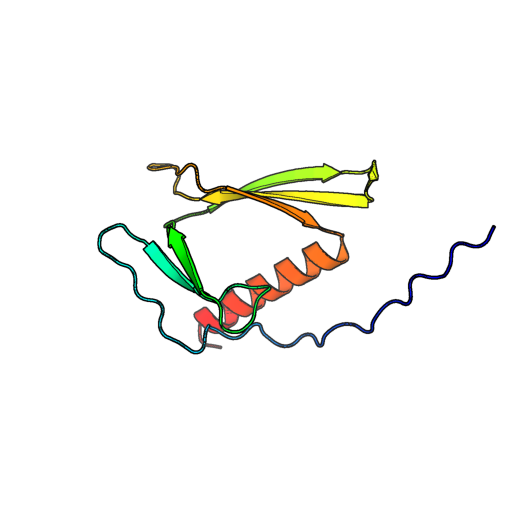.913 1.00 94.81 87 SER A CA 1
ATOM 647 C C . SER A 1 87 ? -7.305 -1.837 13.584 1.00 94.81 87 SER A C 1
ATOM 649 O O . SER A 1 87 ? -6.259 -1.867 12.935 1.00 94.81 87 SER A O 1
ATOM 651 N N . LYS A 1 88 ? -7.290 -1.642 14.911 1.00 89.44 88 LYS A N 1
ATOM 652 C CA . LYS A 1 88 ? -6.032 -1.503 15.678 1.00 89.44 88 LYS A CA 1
ATOM 653 C C . LYS A 1 88 ? -5.069 -2.676 15.451 1.00 89.44 88 LYS A C 1
ATOM 655 O O . LYS A 1 88 ? -3.860 -2.477 15.392 1.00 89.44 88 LYS A O 1
ATOM 660 N N . ARG A 1 89 ? -5.602 -3.898 15.329 1.00 89.31 89 ARG A N 1
ATOM 661 C CA . ARG A 1 89 ? -4.812 -5.102 15.030 1.00 89.31 89 ARG A CA 1
ATOM 662 C C . ARG A 1 89 ? -4.266 -5.068 13.601 1.00 89.31 89 ARG A C 1
ATOM 664 O O . ARG A 1 89 ? -3.095 -5.367 13.418 1.00 89.31 89 ARG A O 1
ATOM 671 N N . GLY A 1 90 ? -5.086 -4.669 12.627 1.00 91.00 90 GLY A N 1
ATOM 672 C CA . GLY A 1 90 ? -4.661 -4.530 11.231 1.00 91.00 90 GLY A CA 1
ATOM 673 C C . GLY A 1 90 ? -3.546 -3.499 11.059 1.00 91.00 90 GLY A C 1
ATOM 674 O O . GLY A 1 90 ? -2.550 -3.794 10.414 1.00 91.00 90 GLY A O 1
ATOM 675 N N . LEU A 1 91 ? -3.656 -2.340 11.719 1.00 92.56 91 LEU A N 1
ATOM 676 C CA . LEU A 1 91 ? -2.603 -1.320 11.702 1.00 92.56 91 LEU A CA 1
ATOM 677 C C . LEU A 1 91 ? -1.284 -1.848 12.284 1.00 92.56 91 LEU A C 1
ATOM 679 O O . LEU A 1 91 ? -0.231 -1.651 11.692 1.00 92.56 91 LEU A O 1
ATOM 683 N N . ARG A 1 92 ? -1.334 -2.541 13.430 1.00 91.81 92 ARG A N 1
ATOM 684 C CA . ARG A 1 92 ? -0.133 -3.136 14.041 1.00 91.81 92 ARG A CA 1
ATOM 685 C C . ARG A 1 92 ? 0.526 -4.171 13.135 1.00 91.81 92 ARG A C 1
ATOM 687 O O . ARG A 1 92 ? 1.746 -4.179 13.049 1.00 91.81 92 ARG A O 1
ATOM 694 N N . ARG A 1 93 ? -0.270 -5.005 12.458 1.00 89.69 93 ARG A N 1
ATOM 695 C CA . ARG A 1 93 ? 0.258 -5.979 11.499 1.00 89.69 93 ARG A CA 1
ATOM 696 C C . ARG A 1 93 ? 0.920 -5.285 10.311 1.00 89.69 93 ARG A C 1
ATOM 698 O O . ARG A 1 93 ? 2.055 -5.605 10.011 1.00 89.69 93 ARG A O 1
ATOM 705 N N . MET A 1 94 ? 0.276 -4.270 9.733 1.00 91.69 94 MET A N 1
ATOM 706 C CA . MET A 1 94 ? 0.859 -3.488 8.638 1.00 91.69 94 MET A CA 1
ATOM 707 C C . MET A 1 94 ? 2.207 -2.859 9.030 1.00 91.69 94 MET A C 1
ATOM 709 O O . MET A 1 94 ? 3.146 -2.885 8.247 1.00 91.69 94 MET A O 1
ATOM 713 N N . ILE A 1 95 ? 2.328 -2.327 10.253 1.00 93.19 95 ILE A N 1
ATOM 714 C CA . ILE A 1 95 ? 3.604 -1.800 10.767 1.00 93.19 95 ILE A CA 1
ATOM 715 C C . ILE A 1 95 ? 4.659 -2.910 10.867 1.00 93.19 95 ILE A C 1
ATOM 717 O O . ILE A 1 95 ? 5.790 -2.706 10.435 1.00 93.19 95 ILE A O 1
ATOM 721 N N . ALA A 1 96 ? 4.298 -4.074 11.412 1.00 91.75 96 ALA A N 1
ATOM 722 C CA . ALA A 1 96 ? 5.213 -5.208 11.529 1.00 91.75 96 ALA A CA 1
ATOM 723 C C . ALA A 1 96 ? 5.681 -5.718 10.154 1.00 91.75 96 ALA A C 1
ATOM 725 O O . ALA A 1 96 ? 6.867 -5.998 9.979 1.00 91.75 96 ALA A O 1
ATOM 726 N N . ASP A 1 97 ? 4.776 -5.772 9.174 1.00 92.00 97 ASP A N 1
ATOM 727 C CA . ASP A 1 97 ? 5.082 -6.159 7.796 1.00 92.00 97 ASP A CA 1
ATOM 728 C C . ASP A 1 97 ? 6.077 -5.169 7.160 1.00 92.00 97 ASP A C 1
ATOM 730 O O . ASP A 1 97 ? 7.086 -5.589 6.597 1.00 92.00 97 ASP A O 1
ATOM 734 N N . LEU A 1 98 ? 5.863 -3.855 7.320 1.00 93.56 98 LEU A N 1
ATOM 735 C CA . LEU A 1 98 ? 6.785 -2.819 6.825 1.00 93.56 98 LEU A CA 1
ATOM 736 C C . LEU A 1 98 ? 8.176 -2.921 7.468 1.00 93.56 98 LEU A C 1
ATOM 738 O O . LEU A 1 98 ? 9.181 -2.877 6.764 1.00 93.56 98 LEU A O 1
ATOM 742 N N . GLN A 1 99 ? 8.244 -3.130 8.785 1.00 93.19 99 GLN A N 1
ATOM 743 C CA . GLN A 1 99 ? 9.511 -3.357 9.492 1.00 93.19 99 GLN A CA 1
ATOM 744 C C . GLN A 1 99 ? 10.201 -4.653 9.042 1.00 93.19 99 GLN A C 1
A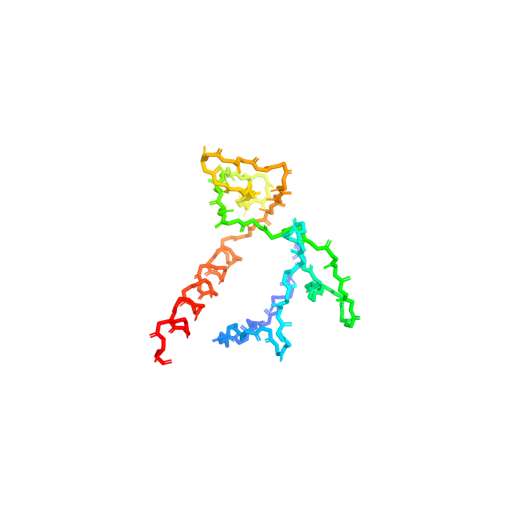TOM 746 O O . GLN A 1 99 ? 11.424 -4.752 9.054 1.00 93.19 99 GLN A O 1
ATOM 751 N N . SER A 1 100 ? 9.431 -5.678 8.670 1.00 91.31 100 SER A N 1
ATOM 752 C CA . SER A 1 100 ? 9.979 -6.912 8.103 1.00 91.31 100 SER A CA 1
ATOM 753 C C . SER A 1 100 ? 10.588 -6.690 6.724 1.00 91.31 100 SER A C 1
ATOM 755 O O . SER A 1 100 ? 11.585 -7.328 6.398 1.00 91.31 100 SER A O 1
ATOM 757 N N . ILE A 1 101 ? 9.992 -5.824 5.906 1.00 92.62 101 ILE A N 1
ATOM 758 C CA . ILE A 1 101 ? 10.525 -5.464 4.587 1.00 92.62 101 ILE A CA 1
ATOM 759 C C . ILE A 1 101 ? 11.827 -4.670 4.740 1.00 92.62 101 ILE A C 1
ATOM 761 O O . ILE A 1 101 ? 12.796 -4.984 4.059 1.00 92.62 101 ILE A O 1
ATOM 765 N N . GLU A 1 102 ? 11.871 -3.705 5.663 1.00 93.94 102 GLU A N 1
ATOM 766 C CA . GLU A 1 102 ? 13.075 -2.921 5.983 1.00 93.94 102 GLU A CA 1
ATOM 767 C C . GLU A 1 102 ? 14.269 -3.826 6.325 1.00 93.94 102 GLU A C 1
ATOM 769 O O . GLU A 1 102 ? 15.296 -3.754 5.657 1.00 93.94 102 GLU A O 1
ATOM 774 N N . ARG A 1 103 ? 14.104 -4.768 7.265 1.00 93.00 103 ARG A N 1
ATOM 775 C CA . ARG A 1 103 ? 15.177 -5.713 7.639 1.00 93.00 103 ARG A CA 1
ATOM 776 C C . ARG A 1 103 ? 15.679 -6.556 6.464 1.00 93.00 103 ARG A C 1
ATOM 778 O O . ARG A 1 103 ? 16.880 -6.711 6.276 1.00 93.00 103 ARG A O 1
ATOM 785 N N . GLN A 1 104 ? 14.760 -7.080 5.650 1.00 90.31 104 GLN A N 1
ATOM 786 C CA . GLN A 1 104 ? 15.117 -7.873 4.467 1.00 90.31 104 GLN A CA 1
ATOM 787 C C . GLN A 1 104 ? 15.877 -7.045 3.422 1.00 90.31 104 GLN A C 1
ATOM 789 O O . GLN A 1 104 ? 16.731 -7.580 2.719 1.00 90.31 104 GLN A O 1
ATOM 794 N N . TRP A 1 105 ? 15.561 -5.754 3.301 1.00 90.12 105 TRP A N 1
ATOM 795 C CA . TRP A 1 105 ? 16.239 -4.840 2.385 1.00 90.12 105 TRP A CA 1
ATOM 796 C C . TRP A 1 105 ? 17.660 -4.495 2.845 1.00 90.12 105 TRP A C 1
ATOM 798 O O . TRP A 1 105 ? 18.565 -4.395 2.019 1.00 90.12 105 TRP A O 1
ATOM 808 N N . GLU A 1 106 ? 17.865 -4.336 4.153 1.00 91.56 106 GLU A N 1
ATOM 809 C CA . GLU A 1 106 ? 19.172 -4.022 4.743 1.00 91.56 106 GLU A CA 1
ATOM 810 C C . GLU A 1 106 ? 20.147 -5.215 4.743 1.00 91.56 106 GLU A C 1
ATOM 812 O O . GLU A 1 106 ? 21.357 -5.011 4.859 1.00 91.56 106 GLU A O 1
ATOM 817 N N . GLY A 1 107 ? 19.650 -6.434 4.503 1.00 77.25 107 GLY A N 1
ATOM 818 C CA . GLY A 1 107 ? 20.470 -7.632 4.314 1.00 77.25 107 GLY A CA 1
ATOM 819 C C . GLY A 1 107 ? 20.778 -8.419 5.590 1.00 77.25 107 GLY A C 1
ATOM 820 O O . GLY A 1 107 ? 21.814 -9.085 5.631 1.00 77.25 107 GLY A O 1
ATOM 821 N N . ASP A 1 108 ? 19.898 -8.350 6.595 1.00 54.16 108 ASP A N 1
ATOM 822 C CA . ASP A 1 108 ? 19.911 -9.237 7.773 1.00 54.16 108 ASP A CA 1
ATOM 823 C C . ASP A 1 108 ? 19.475 -10.681 7.447 1.00 54.16 108 ASP A C 1
ATOM 825 O O . ASP A 1 108 ? 18.482 -10.868 6.699 1.00 54.16 108 ASP A O 1
#

Secondary structure (DSSP, 8-state):
-PPP----PPPPP----PPPSS-----TTSEEEEE-TTSTT-EEEEEPPS-EEEEEEEEGGGTEEEEEEEEEETTEEEEEEEEEEE-HHHHHHHHHHHHHHHHHHHT-

Foldseek 3Di:
DDDPDPPPPPDDDLDADDDPPDDWDADPQQWTWAQDPPDPPDTDTGRDAPDKDWDWDDDVVVQWIKIKIWGYDPVGTDRDIDIDTGHPVRVVSVVSNVVSVVVVVVPD